Protein AF-A0A4Y2S2I4-F1 (afdb_monomer)

Radius of gyration: 26.65 Å; Cα contacts (8 Å, |Δi|>4): 38; chains: 1; bounding box: 58×38×63 Å

pLDDT: mean 84.03, std 9.4, range [56.06, 95.38]

Solvent-accessible surface area (backbone atoms only — not comparable to full-atom values): 7391 Å² total; per-residue (Å²): 134,60,72,66,60,56,51,52,51,54,52,48,53,56,60,74,42,73,73,80,65,86,87,82,90,76,74,84,92,74,76,53,68,66,60,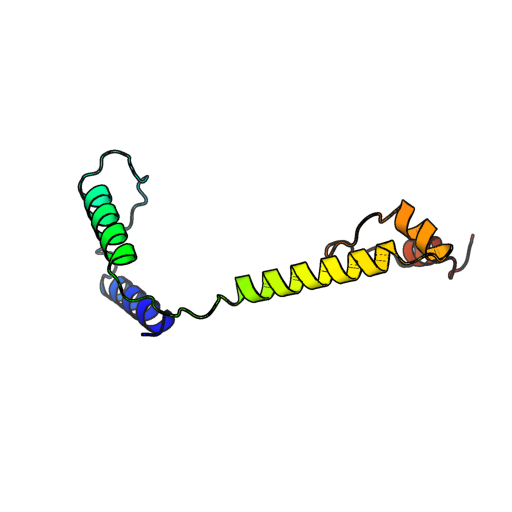52,51,50,50,52,51,52,50,51,49,65,75,75,43,82,85,76,87,69,77,81,52,66,68,58,53,48,51,52,53,56,51,50,52,50,49,58,48,34,54,52,57,72,68,43,83,46,75,38,45,50,53,37,32,78,79,48,82,64,80,55,90,85,72,76,76,70,52,75,65,54,50,22,64,39,55,69,76,50,91,72,132

Foldseek 3Di:
DAPVVVVVVVVVVVVVCVPVDDDDDDDPPPPDPVNVVVVVVVVVCVVVPDPDPHDDDPVRVVVVVVVVVQVVVQVVLVPDDDPLSVQVCVVVVGDDPVPPDDDPVNNCVSNVNDDDD

Mean predicted aligned error: 12.04 Å

Structure (mmCIF, N/CA/C/O backbone):
data_AF-A0A4Y2S2I4-F1
#
_entry.id   AF-A0A4Y2S2I4-F1
#
loop_
_atom_site.group_PDB
_atom_site.id
_atom_site.type_symbol
_atom_site.label_atom_id
_atom_site.label_alt_id
_atom_site.label_comp_id
_atom_site.label_asym_id
_atom_site.label_entity_id
_atom_site.label_seq_id
_atom_site.pdbx_PDB_ins_code
_atom_site.Cartn_x
_atom_site.Cartn_y
_atom_site.Cartn_z
_atom_site.occupancy
_atom_site.B_iso_or_equiv
_atom_site.auth_seq_id
_atom_site.auth_comp_id
_atom_site.auth_asym_id
_atom_site.auth_atom_id
_atom_site.pdbx_PDB_model_num
ATOM 1 N N . MET A 1 1 ? -1.090 9.682 24.956 1.00 56.06 1 MET A N 1
ATOM 2 C CA . MET A 1 1 ? -0.833 8.271 25.354 1.00 56.06 1 MET A CA 1
ATOM 3 C C . MET A 1 1 ? -0.355 7.475 24.142 1.00 56.06 1 MET A C 1
ATOM 5 O O . MET A 1 1 ? -0.898 7.674 23.065 1.00 56.06 1 MET A O 1
ATOM 9 N N . SER A 1 2 ? 0.637 6.588 24.286 1.00 65.75 2 SER A N 1
ATOM 10 C CA . SER A 1 2 ? 1.097 5.739 23.170 1.00 65.75 2 SER A CA 1
ATOM 11 C C . SER A 1 2 ? 0.099 4.616 22.874 1.00 65.75 2 SER A C 1
ATOM 13 O O . SER A 1 2 ? -0.384 3.949 23.790 1.00 65.75 2 SER A O 1
ATOM 15 N N . ARG A 1 3 ? -0.158 4.360 21.587 1.00 67.00 3 ARG A N 1
ATOM 16 C CA . ARG A 1 3 ? -1.072 3.320 21.085 1.00 67.00 3 ARG A CA 1
ATOM 17 C C . ARG A 1 3 ? -0.745 1.922 21.641 1.00 67.00 3 ARG A C 1
ATOM 19 O O . ARG A 1 3 ? -1.648 1.137 21.918 1.00 67.00 3 ARG A O 1
ATOM 26 N N . PHE A 1 4 ? 0.539 1.643 21.877 1.00 73.44 4 PHE A N 1
ATOM 27 C CA . PHE A 1 4 ? 1.008 0.390 22.480 1.00 73.44 4 PHE A CA 1
ATOM 28 C C . PHE A 1 4 ? 0.557 0.213 23.933 1.00 73.44 4 PHE A C 1
ATOM 30 O O . PHE A 1 4 ? 0.186 -0.890 24.326 1.00 73.44 4 PHE A O 1
ATOM 37 N N . ALA A 1 5 ? 0.541 1.289 24.723 1.00 80.19 5 ALA A N 1
ATOM 38 C CA . ALA A 1 5 ? 0.109 1.225 26.117 1.00 80.19 5 ALA A CA 1
ATOM 39 C C . ALA A 1 5 ? -1.383 0.876 26.215 1.00 80.19 5 ALA A C 1
ATOM 41 O O . ALA A 1 5 ? -1.769 0.054 27.042 1.00 80.19 5 ALA A O 1
ATOM 42 N N . THR A 1 6 ? -2.211 1.442 25.334 1.00 81.62 6 THR A N 1
ATOM 43 C CA . THR A 1 6 ? -3.645 1.132 25.265 1.00 81.62 6 THR A CA 1
ATOM 44 C C . THR A 1 6 ? -3.887 -0.321 24.864 1.00 81.62 6 THR A C 1
ATOM 46 O O . THR A 1 6 ? -4.638 -1.019 25.538 1.00 81.62 6 THR A O 1
ATOM 49 N N . VAL A 1 7 ? -3.201 -0.818 23.827 1.00 84.06 7 VAL A N 1
ATOM 50 C CA . VAL A 1 7 ? -3.336 -2.219 23.388 1.00 84.06 7 VAL A CA 1
ATOM 51 C C . VAL A 1 7 ? -2.916 -3.191 24.490 1.00 84.06 7 VAL A C 1
ATOM 53 O O . VAL A 1 7 ? -3.617 -4.168 24.740 1.00 84.06 7 VAL A O 1
ATOM 56 N N . ASN A 1 8 ? -1.806 -2.922 25.181 1.00 88.50 8 ASN A N 1
ATOM 57 C CA . ASN A 1 8 ? -1.348 -3.784 26.268 1.00 88.50 8 ASN A CA 1
ATOM 58 C C . ASN A 1 8 ? -2.313 -3.773 27.456 1.00 88.50 8 ASN A C 1
ATOM 60 O O . ASN A 1 8 ? -2.555 -4.829 28.031 1.00 88.50 8 ASN A O 1
ATOM 64 N N . LYS A 1 9 ? -2.918 -2.623 27.784 1.00 90.94 9 LYS A N 1
ATOM 65 C CA . LYS A 1 9 ? -3.976 -2.550 28.802 1.00 90.94 9 LYS A CA 1
ATOM 66 C C . LYS A 1 9 ? -5.174 -3.418 28.428 1.00 90.94 9 LYS A C 1
ATOM 68 O O . LYS A 1 9 ? -5.585 -4.243 29.232 1.00 90.94 9 LYS A O 1
ATOM 73 N N . VAL A 1 10 ? -5.687 -3.277 27.204 1.00 89.62 10 VAL A N 1
ATOM 74 C CA . VAL A 1 10 ? -6.827 -4.069 26.713 1.00 89.62 10 VAL A CA 1
ATOM 75 C C . VAL A 1 10 ? -6.510 -5.566 26.753 1.00 89.62 10 VAL A C 1
ATOM 77 O O . VAL A 1 10 ? -7.293 -6.338 27.294 1.00 89.62 10 VAL A O 1
ATOM 80 N N . LYS A 1 11 ? -5.331 -5.980 26.271 1.00 89.56 11 LYS A N 1
ATOM 81 C CA . LYS A 1 11 ? -4.881 -7.379 26.359 1.00 89.56 11 LYS A CA 1
ATOM 82 C C . LYS A 1 11 ? -4.851 -7.896 27.795 1.00 89.56 11 LYS A 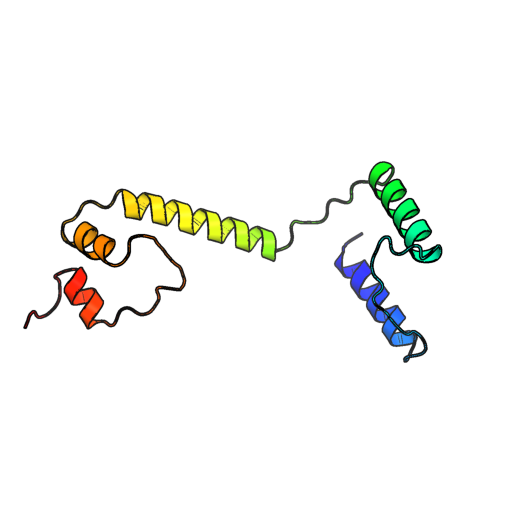C 1
ATOM 84 O O . LYS A 1 11 ? -5.265 -9.024 28.032 1.00 89.56 11 LYS A O 1
ATOM 89 N N . ASN A 1 12 ? -4.377 -7.081 28.734 1.00 92.88 12 ASN A N 1
ATOM 90 C CA . ASN A 1 12 ? -4.304 -7.464 30.139 1.00 92.88 12 ASN A CA 1
ATOM 91 C C . ASN A 1 12 ? -5.706 -7.635 30.745 1.00 92.88 12 ASN A C 1
ATOM 93 O O . ASN A 1 12 ? -5.947 -8.601 31.455 1.00 92.88 12 ASN A O 1
ATOM 97 N N . PHE A 1 13 ? -6.663 -6.770 30.390 1.00 91.75 13 PHE A N 1
ATOM 98 C CA . PHE A 1 13 ? -8.063 -6.951 30.788 1.00 91.75 13 PHE A CA 1
ATOM 99 C C . PHE A 1 13 ? -8.654 -8.265 30.271 1.00 91.75 13 PHE A C 1
ATOM 101 O O . PHE A 1 13 ? -9.277 -8.989 31.040 1.00 91.75 13 PHE A O 1
ATOM 108 N N . PHE A 1 14 ? -8.426 -8.605 28.999 1.00 89.44 14 PHE A N 1
ATOM 109 C CA . PHE A 1 14 ? -8.890 -9.883 28.448 1.00 89.44 14 PHE A CA 1
ATOM 110 C C . PHE A 1 14 ? -8.219 -11.089 29.106 1.00 89.44 14 PHE A C 1
ATOM 112 O O . PHE A 1 14 ? -8.884 -12.092 29.343 1.00 89.44 14 PHE A O 1
ATOM 119 N N . TYR A 1 15 ? -6.925 -10.988 29.422 1.00 90.94 15 TYR A N 1
ATOM 120 C CA . TYR A 1 15 ? -6.205 -12.030 30.151 1.00 90.94 15 TYR A CA 1
ATOM 121 C C . TYR A 1 15 ? -6.820 -12.267 31.537 1.00 90.94 15 TYR A C 1
ATOM 123 O O . TYR A 1 15 ? -7.128 -13.402 31.881 1.00 90.94 15 TYR A O 1
ATOM 131 N N . LEU A 1 16 ? -7.076 -11.192 32.289 1.00 94.50 16 LEU A N 1
ATOM 132 C CA . LEU A 1 16 ? -7.685 -11.255 33.623 1.00 94.50 16 LEU A CA 1
ATOM 133 C C . LEU A 1 16 ? -9.143 -11.731 33.612 1.00 94.50 16 LEU A C 1
ATOM 135 O O . LEU A 1 16 ? -9.631 -12.209 34.629 1.00 94.50 16 LEU A O 1
ATOM 139 N N . ALA A 1 17 ? -9.850 -11.589 32.491 1.00 92.38 17 ALA A N 1
ATOM 140 C CA . ALA A 1 17 ? -11.229 -12.046 32.370 1.00 92.38 17 ALA A CA 1
ATOM 141 C C . ALA A 1 17 ? -11.356 -13.579 32.278 1.00 92.38 17 ALA A C 1
ATOM 143 O O . ALA A 1 17 ? -12.468 -14.082 32.415 1.00 92.38 17 ALA A O 1
ATOM 144 N N . GLU A 1 18 ? -10.263 -14.315 32.027 1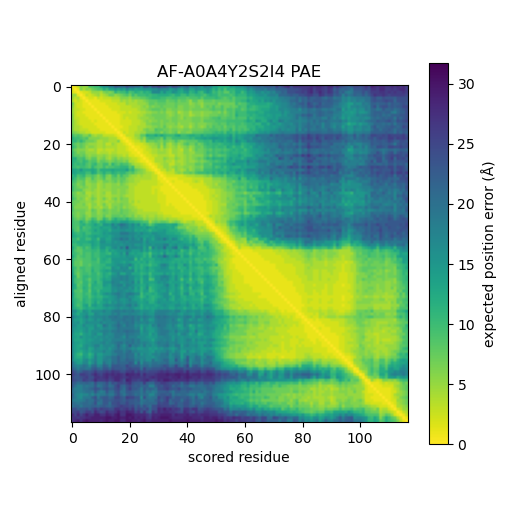.00 89.62 18 GLU A N 1
ATOM 145 C CA . GLU A 1 18 ? -10.201 -15.791 32.026 1.00 89.62 18 GLU A CA 1
ATOM 146 C C . GLU A 1 18 ? -11.368 -16.487 31.287 1.00 89.62 18 GLU A C 1
ATOM 148 O O . GLU A 1 18 ? -11.913 -17.492 31.732 1.00 89.62 18 GLU A O 1
ATOM 153 N N . GLY A 1 19 ? -11.788 -15.948 30.136 1.00 85.31 19 GLY A N 1
ATOM 154 C CA . GLY A 1 19 ? -12.882 -16.523 29.337 1.00 85.31 19 GLY A CA 1
ATOM 155 C C . GLY A 1 19 ? -14.299 -16.161 29.802 1.00 85.31 19 GLY A C 1
ATOM 156 O O . GLY A 1 19 ? -15.267 -16.574 29.172 1.00 85.31 19 GLY A O 1
ATOM 157 N N . SER A 1 20 ? -14.437 -15.320 30.830 1.00 92.62 20 SER A N 1
ATOM 158 C CA . SER A 1 20 ? -15.721 -14.756 31.286 1.00 92.62 20 SER A CA 1
ATOM 159 C C . SER A 1 20 ? -16.324 -13.742 30.305 1.00 92.62 20 SER A C 1
ATOM 161 O O . SER A 1 20 ? -17.449 -13.285 30.490 1.00 92.62 20 SER A O 1
ATOM 163 N N . VAL A 1 21 ? -15.573 -13.362 29.268 1.00 88.81 21 VAL A N 1
ATOM 164 C CA . VAL A 1 21 ? -15.991 -12.418 28.228 1.00 88.81 21 VAL A CA 1
ATOM 165 C C . VAL A 1 21 ? -15.946 -13.123 26.877 1.00 88.81 21 VAL A C 1
ATOM 167 O O . VAL A 1 21 ? -14.895 -13.604 26.455 1.00 88.81 21 VAL A O 1
ATOM 170 N N . GLY A 1 22 ? -17.086 -13.148 26.186 1.00 87.19 22 GLY A N 1
ATOM 171 C CA . GLY A 1 22 ? -17.187 -13.563 24.789 1.00 87.19 22 GLY A CA 1
ATOM 172 C C . GLY A 1 22 ? -17.096 -12.358 23.854 1.00 87.19 22 GLY A C 1
ATOM 173 O O . GLY A 1 22 ? -17.673 -11.310 24.135 1.00 87.19 22 GLY A O 1
ATOM 174 N N . LEU A 1 23 ? -16.381 -12.506 22.738 1.00 86.88 23 LEU A N 1
ATOM 175 C CA . LEU A 1 23 ? -16.354 -11.516 21.662 1.00 86.88 23 LEU A CA 1
ATOM 176 C C . LEU A 1 23 ? -17.106 -12.065 20.456 1.00 86.88 23 LEU A C 1
ATOM 178 O O . LEU A 1 23 ? -16.785 -13.144 19.957 1.00 86.88 23 LEU A O 1
ATOM 182 N N . THR A 1 24 ? -18.082 -11.306 19.977 1.00 88.00 24 THR A N 1
ATOM 183 C CA . THR A 1 24 ? -18.839 -11.616 18.766 1.00 88.00 24 THR A CA 1
ATOM 184 C C . THR A 1 24 ? -18.667 -10.485 17.763 1.00 88.00 24 THR A C 1
ATOM 186 O O . THR A 1 24 ? -18.477 -9.325 18.127 1.00 88.00 24 THR A O 1
ATOM 189 N N . TRP A 1 25 ? -18.680 -10.840 16.481 1.00 87.81 25 TRP A N 1
ATOM 190 C CA . TRP A 1 25 ? -18.690 -9.868 15.396 1.00 87.81 25 TRP A CA 1
ATOM 191 C C . TRP A 1 25 ? -20.117 -9.714 14.911 1.00 87.81 25 TRP A C 1
ATOM 193 O O . TRP A 1 25 ? -20.701 -10.681 14.423 1.00 87.81 25 TRP A O 1
ATOM 203 N N . ASP A 1 26 ? -20.642 -8.502 15.023 1.00 84.56 26 ASP A N 1
ATOM 204 C CA . ASP A 1 26 ? -21.922 -8.140 14.436 1.00 84.56 26 ASP A CA 1
ATOM 205 C C . ASP A 1 26 ? -21.726 -7.096 13.333 1.00 84.56 26 ASP A C 1
ATOM 207 O O . ASP A 1 26 ? -20.757 -6.327 13.330 1.00 84.56 26 ASP A O 1
ATOM 211 N N . LYS A 1 27 ? -22.623 -7.096 12.349 1.00 84.56 27 LYS A N 1
ATOM 212 C CA . LYS A 1 27 ? -22.591 -6.129 11.256 1.00 84.56 27 LYS A CA 1
ATOM 213 C C . LYS A 1 27 ? -23.053 -4.768 11.764 1.00 84.56 27 LYS A C 1
ATOM 215 O O . LYS A 1 27 ? -24.094 -4.642 12.408 1.00 84.56 27 LYS A O 1
ATOM 220 N N . ALA A 1 28 ? -22.304 -3.731 11.399 1.00 81.06 28 ALA A N 1
ATOM 221 C CA . ALA A 1 28 ? -22.734 -2.355 11.603 1.00 81.06 28 ALA A CA 1
ATOM 222 C C . ALA A 1 28 ? -24.070 -2.085 10.889 1.00 81.06 28 ALA A C 1
ATOM 224 O O . ALA A 1 28 ? -24.325 -2.633 9.816 1.00 81.06 28 ALA A O 1
ATOM 225 N N . HIS A 1 29 ? -24.885 -1.207 11.480 1.00 81.00 29 HIS A N 1
ATOM 226 C CA . HIS A 1 29 ? -26.143 -0.711 10.901 1.00 81.00 29 HIS A CA 1
ATOM 227 C 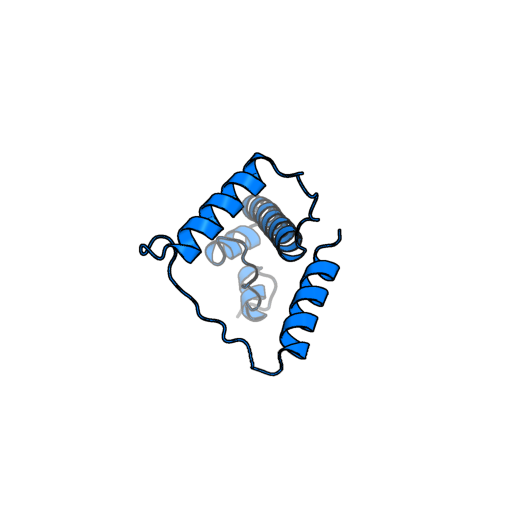C . HIS A 1 29 ? -27.211 -1.787 10.646 1.00 81.00 29 HIS A C 1
ATOM 229 O O . HIS A 1 29 ? -28.022 -1.661 9.730 1.00 81.00 29 HIS A O 1
ATOM 235 N N . THR A 1 30 ? -27.221 -2.845 11.460 1.00 84.12 30 THR A N 1
ATOM 236 C CA . THR A 1 30 ? -28.245 -3.906 11.402 1.00 84.12 30 THR A CA 1
ATOM 237 C C . THR A 1 30 ? -29.431 -3.627 12.342 1.00 84.12 30 THR A C 1
ATOM 239 O O . THR A 1 30 ? -30.328 -4.457 12.451 1.00 84.12 30 THR A O 1
ATOM 242 N N . GLY A 1 31 ? -29.472 -2.466 13.010 1.00 84.25 31 GLY A N 1
ATOM 243 C CA . GLY A 1 31 ? -30.532 -2.127 13.964 1.00 84.25 31 GLY A CA 1
ATOM 244 C C . GLY A 1 31 ? -30.256 -2.541 15.411 1.00 84.25 31 GLY A C 1
ATOM 245 O O . GLY A 1 31 ? -31.182 -2.491 16.216 1.00 84.25 31 GLY A O 1
ATOM 246 N N . ASP A 1 32 ? -29.037 -2.985 15.757 1.00 89.25 32 ASP A N 1
ATOM 247 C CA . ASP A 1 32 ? -28.681 -3.278 17.153 1.00 89.25 32 ASP A CA 1
ATOM 248 C C . ASP A 1 32 ? -28.520 -1.962 17.941 1.00 89.25 32 ASP A C 1
ATOM 250 O O . ASP A 1 32 ? -27.590 -1.196 17.654 1.00 89.25 32 ASP A O 1
ATOM 254 N N . PRO A 1 33 ? -29.379 -1.682 18.943 1.00 89.44 33 PRO A N 1
ATOM 255 C CA . PRO A 1 33 ? -29.371 -0.389 19.623 1.00 89.44 33 PRO A CA 1
ATOM 256 C C . PRO A 1 33 ? -28.063 -0.101 20.367 1.00 89.44 33 PRO A C 1
ATOM 258 O O . PRO A 1 33 ? -27.669 1.056 20.498 1.00 89.44 33 PRO A O 1
ATOM 261 N N . GLY A 1 34 ? -27.385 -1.140 20.866 1.00 89.62 34 GLY A N 1
ATOM 262 C CA . GLY A 1 34 ? -26.124 -0.996 21.590 1.00 89.62 34 GLY A CA 1
ATOM 263 C C . GLY A 1 34 ? -24.981 -0.602 20.659 1.00 89.62 34 GLY A C 1
ATOM 264 O O . GLY A 1 34 ? -24.224 0.322 20.962 1.00 89.62 34 GLY A O 1
ATOM 265 N N . ASN A 1 35 ? -24.883 -1.262 19.505 1.00 89.25 35 ASN A N 1
ATOM 266 C CA . ASN A 1 35 ? -23.884 -0.966 18.484 1.00 89.25 35 ASN A CA 1
ATOM 267 C C . ASN A 1 35 ? -24.110 0.417 17.852 1.00 89.25 35 ASN A C 1
ATOM 269 O O . ASN A 1 35 ? -23.161 1.173 17.657 1.00 89.25 35 ASN A O 1
ATOM 273 N N . GLU A 1 36 ? -25.365 0.782 17.582 1.00 91.00 36 GLU A N 1
ATOM 274 C CA . GLU A 1 36 ? -25.715 2.102 17.044 1.00 91.00 36 GLU A CA 1
ATOM 275 C C . GLU A 1 36 ? -25.397 3.232 18.026 1.00 91.00 36 GLU A C 1
ATOM 277 O O . GLU A 1 36 ? -24.839 4.257 17.630 1.00 91.00 36 GLU A O 1
ATOM 282 N N . LEU A 1 37 ? -25.684 3.034 19.317 1.00 92.38 37 LEU A N 1
ATOM 283 C CA . LEU A 1 37 ? -25.337 4.000 20.355 1.00 92.38 37 LEU A CA 1
ATOM 284 C C . LEU A 1 37 ? -23.814 4.150 20.500 1.00 92.38 37 LEU A C 1
ATOM 286 O O . LEU A 1 37 ? -23.310 5.270 20.618 1.00 92.38 37 LEU A O 1
ATOM 290 N N . ALA A 1 38 ? -23.070 3.041 20.454 1.00 91.00 38 ALA A N 1
ATOM 291 C CA . ALA A 1 38 ? -21.611 3.065 20.486 1.00 91.00 38 ALA A CA 1
ATOM 292 C C . ALA A 1 38 ? -21.019 3.807 19.272 1.00 91.00 38 ALA A C 1
ATOM 294 O O . ALA A 1 38 ? -20.119 4.630 19.445 1.00 91.00 38 ALA A O 1
ATOM 295 N N . ASP A 1 39 ? -21.546 3.573 18.065 1.00 90.94 39 ASP A N 1
ATOM 296 C CA . ASP A 1 39 ? -21.132 4.265 16.837 1.00 90.94 39 ASP A CA 1
ATOM 297 C C . ASP A 1 39 ? -21.441 5.769 16.892 1.00 90.94 39 ASP A C 1
ATOM 299 O O . ASP A 1 39 ? -20.588 6.594 16.560 1.00 90.94 39 ASP A O 1
ATOM 303 N N . HIS A 1 40 ? -22.624 6.146 17.389 1.00 92.38 40 HIS A N 1
ATOM 304 C CA . HIS A 1 40 ? -22.995 7.546 17.602 1.00 92.38 40 HIS A CA 1
ATOM 305 C C . HIS A 1 40 ? -22.005 8.261 18.534 1.00 92.38 40 HIS A C 1
ATOM 307 O O . HIS A 1 40 ? -21.500 9.334 18.201 1.00 92.38 40 HIS A O 1
ATOM 313 N N . HIS A 1 41 ? -21.660 7.651 19.672 1.00 92.00 41 HIS A N 1
ATOM 314 C CA . HIS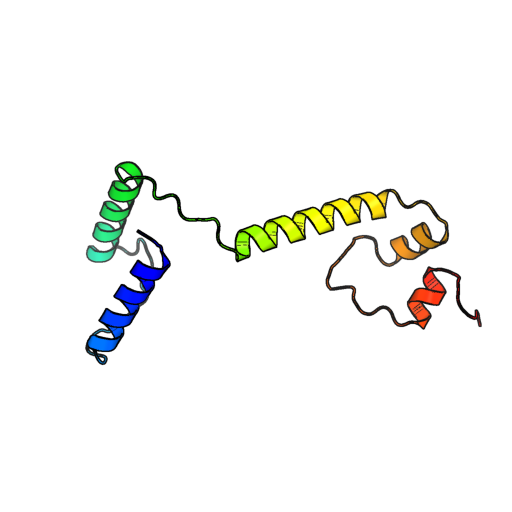 A 1 41 ? -20.670 8.226 20.583 1.00 92.00 41 HIS A CA 1
ATOM 315 C C . HIS A 1 41 ? -19.258 8.257 19.990 1.00 92.00 41 HIS A C 1
ATOM 317 O O . HIS A 1 41 ? -18.534 9.226 20.209 1.00 92.00 41 HIS A O 1
ATOM 323 N N . ALA A 1 42 ? -18.860 7.241 19.220 1.00 90.00 42 ALA A N 1
ATOM 324 C CA . ALA A 1 42 ? -17.563 7.226 18.547 1.00 90.00 42 ALA A CA 1
ATOM 325 C C . ALA A 1 42 ? -17.438 8.350 17.504 1.00 90.00 42 ALA A C 1
ATOM 327 O O . ALA A 1 42 ? -16.374 8.963 17.390 1.00 90.00 42 ALA A O 1
ATOM 328 N N . LYS A 1 43 ? -18.522 8.660 16.781 1.00 91.19 43 LYS A N 1
ATOM 329 C CA . LYS A 1 43 ? -18.594 9.798 15.852 1.00 91.19 43 LYS A CA 1
ATOM 330 C C . LYS A 1 43 ? -18.446 11.127 16.582 1.00 91.19 43 LYS A C 1
ATOM 332 O O . LYS A 1 43 ? -17.538 11.880 16.250 1.00 91.19 43 LYS A O 1
ATOM 337 N N . LEU A 1 44 ? -19.231 11.351 17.638 1.00 92.25 44 LEU A N 1
ATOM 338 C CA . LEU A 1 44 ? -19.109 12.556 18.468 1.00 92.25 44 LEU A CA 1
ATOM 339 C C . LEU A 1 44 ? -17.691 12.724 19.024 1.00 92.25 44 LEU A C 1
ATOM 341 O O . LEU A 1 44 ? -17.114 13.799 18.937 1.00 92.25 44 LEU A O 1
ATOM 345 N N . ALA A 1 45 ? -17.082 11.646 19.520 1.00 88.56 45 ALA A N 1
ATOM 346 C CA . ALA A 1 45 ? -15.708 11.681 20.012 1.00 88.56 45 ALA A CA 1
ATOM 347 C C . ALA A 1 45 ? -14.669 11.930 18.904 1.00 88.56 45 ALA A C 1
ATOM 349 O O . ALA A 1 45 ? -13.574 12.396 19.200 1.00 88.56 45 ALA A O 1
ATOM 350 N N . THR A 1 46 ? -14.973 11.612 17.644 1.00 86.75 46 THR A N 1
ATOM 351 C CA . THR A 1 46 ? -14.094 11.925 16.507 1.00 86.75 46 THR A CA 1
ATOM 352 C C . THR A 1 46 ? -14.219 13.393 16.099 1.00 86.75 46 THR A C 1
ATOM 354 O O . THR A 1 46 ? -13.213 13.998 15.732 1.00 86.75 46 THR A O 1
ATOM 357 N N . ASP A 1 47 ? -15.422 13.961 16.202 1.00 88.06 47 ASP A N 1
ATOM 358 C CA . ASP A 1 47 ? -15.705 15.357 15.855 1.00 88.06 47 ASP A CA 1
ATOM 359 C C . ASP A 1 47 ? -15.245 16.337 16.949 1.00 88.06 47 ASP A C 1
ATOM 361 O O . ASP A 1 47 ? -14.670 17.383 16.650 1.00 88.06 47 ASP A O 1
ATOM 365 N N . GLU A 1 48 ? -15.464 15.993 18.221 1.00 87.94 48 GLU A N 1
ATOM 366 C CA . GLU A 1 48 ? -15.173 16.847 19.384 1.00 87.94 48 GLU A CA 1
ATOM 367 C C . GLU A 1 48 ? -13.842 16.504 20.074 1.00 87.94 48 GLU A C 1
ATOM 369 O O . GLU A 1 48 ? -13.356 17.255 20.922 1.00 87.94 48 GLU A O 1
ATOM 374 N N . GLY A 1 49 ? -13.257 15.347 19.756 1.00 77.12 49 GLY A N 1
ATOM 375 C CA . GLY A 1 49 ? -12.084 14.830 20.450 1.00 77.12 49 GLY A CA 1
ATOM 376 C C . GLY A 1 49 ? -10.769 15.494 20.055 1.00 77.12 49 GLY A C 1
ATOM 377 O O . GLY A 1 49 ? -10.588 16.047 18.971 1.00 77.12 49 GLY A O 1
ATOM 378 N N . GLU A 1 50 ? -9.785 15.374 20.946 1.00 79.31 50 GLU A N 1
ATOM 379 C CA . GLU A 1 50 ? -8.420 15.804 20.666 1.00 79.31 50 GLU A CA 1
ATOM 380 C C . GLU A 1 50 ? -7.788 14.902 19.596 1.00 79.31 50 GLU A C 1
ATOM 382 O O . GLU A 1 50 ? -7.746 13.671 19.722 1.00 79.31 50 GLU A O 1
ATOM 387 N N . LYS A 1 51 ? -7.237 15.515 18.543 1.00 74.62 51 LYS A N 1
ATOM 388 C CA . LYS A 1 51 ? -6.483 14.793 17.519 1.00 74.62 51 LYS A CA 1
ATOM 389 C C . LYS A 1 51 ? -5.201 14.233 18.129 1.00 74.62 51 LYS A C 1
ATOM 391 O O . LYS A 1 51 ? -4.181 14.910 18.217 1.00 74.62 51 LYS A O 1
ATOM 396 N N . LEU A 1 52 ? -5.234 12.957 18.491 1.00 72.25 52 LEU A N 1
ATOM 397 C CA . LEU A 1 52 ? -4.033 12.242 18.893 1.00 72.25 52 LEU A CA 1
ATOM 398 C C . LEU A 1 52 ? -3.127 12.063 17.671 1.00 72.25 52 LEU A C 1
ATOM 400 O O . LEU A 1 52 ? -3.484 11.368 16.716 1.00 72.25 52 LEU A O 1
ATOM 404 N N . GLU A 1 53 ? -1.935 12.658 17.707 1.00 70.38 53 GLU A N 1
ATOM 405 C CA . GLU A 1 53 ? -0.890 12.377 16.724 1.00 70.38 53 GLU A CA 1
ATOM 406 C C . GLU A 1 53 ? -0.384 10.948 16.914 1.00 70.38 53 GLU A C 1
ATOM 408 O O . GLU A 1 53 ? 0.544 10.652 17.668 1.00 70.38 53 GLU A O 1
ATOM 413 N N . ILE A 1 54 ? -1.053 10.018 16.242 1.00 68.81 54 ILE A N 1
ATOM 414 C CA . ILE A 1 54 ? -0.605 8.641 16.153 1.00 68.81 54 ILE A CA 1
ATOM 415 C C . ILE A 1 54 ? 0.474 8.592 15.068 1.00 68.81 54 ILE A C 1
ATOM 417 O O . ILE A 1 54 ? 0.180 8.917 13.914 1.00 68.81 54 ILE A O 1
ATOM 421 N N . PRO A 1 55 ? 1.702 8.143 15.393 1.00 75.00 55 PRO A N 1
ATOM 422 C CA . PRO A 1 55 ? 2.743 7.967 14.395 1.00 75.00 55 PRO A CA 1
ATOM 423 C C . PRO A 1 55 ? 2.245 7.084 13.254 1.00 75.00 55 PRO A C 1
ATOM 425 O O . PRO A 1 55 ? 1.563 6.076 13.478 1.00 75.00 55 PRO A O 1
ATOM 428 N N . THR A 1 56 ? 2.595 7.461 12.024 1.00 78.06 56 THR A N 1
ATOM 429 C CA . THR A 1 56 ? 2.239 6.678 10.838 1.00 78.06 56 THR A CA 1
ATOM 430 C C . THR A 1 56 ? 2.711 5.241 11.034 1.00 78.06 56 THR A C 1
ATOM 432 O O . THR A 1 56 ? 3.860 4.994 11.402 1.00 78.06 56 THR A O 1
ATOM 435 N N . GLN A 1 57 ? 1.816 4.280 10.806 1.00 82.06 57 GLN A N 1
ATOM 436 C CA . GLN A 1 57 ? 2.151 2.867 10.946 1.00 82.06 57 GLN A CA 1
ATOM 437 C C . GLN A 1 57 ? 3.327 2.508 10.032 1.00 82.06 57 GLN A C 1
ATOM 439 O O . GLN A 1 57 ? 3.368 2.927 8.874 1.00 82.06 57 GLN A O 1
ATOM 444 N N . TYR A 1 58 ? 4.245 1.677 10.528 1.00 85.44 58 TYR A N 1
ATOM 445 C CA . TYR A 1 58 ? 5.401 1.208 9.759 1.00 85.44 58 TYR A CA 1
ATOM 446 C C . TYR A 1 58 ? 4.997 0.604 8.406 1.00 85.44 58 TYR A C 1
ATOM 448 O O . TYR A 1 58 ? 5.633 0.877 7.395 1.00 85.44 58 TYR A O 1
ATOM 456 N N . SER A 1 59 ? 3.898 -0.155 8.364 1.00 86.69 59 SER A N 1
ATOM 457 C CA . SER A 1 59 ? 3.340 -0.720 7.130 1.00 86.69 59 SER A CA 1
ATOM 458 C C . SER A 1 59 ? 2.988 0.348 6.092 1.00 86.69 59 SER A C 1
ATOM 460 O O . SER A 1 59 ? 3.269 0.163 4.914 1.00 86.69 59 SER A O 1
ATOM 462 N N . CYS A 1 60 ? 2.421 1.478 6.520 1.00 89.12 60 CYS A N 1
ATOM 463 C CA . CYS A 1 60 ? 2.072 2.593 5.643 1.00 89.12 60 CYS A CA 1
ATOM 464 C C . CYS A 1 60 ? 3.327 3.303 5.117 1.00 89.12 60 CYS A C 1
ATOM 466 O O . CYS A 1 60 ? 3.418 3.589 3.924 1.00 89.12 60 CYS A O 1
ATOM 468 N N . VAL A 1 61 ? 4.324 3.529 5.978 1.00 90.19 61 VAL A N 1
ATOM 469 C CA . VAL A 1 61 ? 5.617 4.098 5.560 1.00 90.19 61 VAL A CA 1
ATOM 470 C C . VAL A 1 61 ? 6.309 3.177 4.557 1.00 90.19 61 VAL A C 1
ATOM 472 O O . VAL A 1 61 ? 6.691 3.624 3.479 1.00 90.19 61 VAL A O 1
ATOM 475 N N . LYS A 1 62 ? 6.403 1.881 4.876 1.00 91.06 62 LYS A N 1
ATOM 476 C CA . LYS A 1 62 ? 6.965 0.860 3.992 1.00 91.06 62 LYS A CA 1
ATOM 477 C C . LYS A 1 62 ? 6.246 0.861 2.646 1.00 91.06 62 LYS A C 1
ATOM 479 O O . LYS A 1 62 ? 6.896 1.035 1.627 1.00 91.06 62 LYS A O 1
ATOM 484 N N . PHE A 1 63 ? 4.917 0.777 2.636 1.00 92.19 63 PHE A N 1
ATOM 485 C CA . PHE A 1 63 ? 4.128 0.800 1.404 1.00 92.19 63 PHE A CA 1
ATOM 486 C C . PHE A 1 63 ? 4.420 2.031 0.533 1.00 92.19 63 PHE A C 1
ATOM 488 O O . PHE A 1 63 ? 4.613 1.895 -0.673 1.00 92.19 63 PHE A O 1
ATOM 495 N N . LYS A 1 64 ? 4.497 3.229 1.132 1.00 94.19 64 LYS A N 1
ATOM 496 C CA . LYS A 1 64 ? 4.818 4.463 0.398 1.00 94.19 64 LYS A CA 1
ATOM 497 C C . LYS A 1 64 ? 6.215 4.423 -0.218 1.00 94.19 64 LYS A C 1
ATOM 499 O O . LYS A 1 64 ? 6.357 4.748 -1.391 1.00 94.19 64 LYS A O 1
ATOM 504 N N . ILE A 1 65 ? 7.221 3.997 0.546 1.00 94.25 65 ILE A N 1
ATOM 505 C CA . ILE A 1 65 ? 8.601 3.876 0.053 1.00 94.25 65 ILE A CA 1
ATOM 506 C C . ILE A 1 65 ? 8.664 2.886 -1.110 1.00 94.25 65 ILE A C 1
ATOM 508 O O . ILE A 1 65 ? 9.243 3.186 -2.147 1.00 94.25 65 ILE A O 1
ATOM 512 N N . GLU A 1 66 ? 8.045 1.717 -0.959 1.00 92.81 66 GLU A N 1
ATOM 513 C CA . GLU A 1 66 ? 8.060 0.673 -1.985 1.00 92.81 66 GLU A CA 1
ATOM 514 C C . GLU A 1 66 ? 7.347 1.113 -3.263 1.00 92.81 66 GLU A C 1
ATOM 516 O O . GLU A 1 66 ? 7.823 0.828 -4.360 1.00 92.81 66 GLU A O 1
ATOM 521 N N . LYS A 1 67 ? 6.233 1.836 -3.123 1.00 93.56 67 LYS A N 1
ATOM 522 C CA . LYS A 1 67 ? 5.501 2.401 -4.254 1.00 93.56 67 LYS A CA 1
ATOM 523 C C . LYS A 1 67 ? 6.326 3.452 -4.995 1.00 93.56 67 LYS A C 1
ATOM 525 O O . LYS A 1 67 ? 6.400 3.387 -6.216 1.00 93.56 67 LYS A O 1
ATOM 530 N N . ASN A 1 68 ? 6.948 4.381 -4.269 1.00 95.38 68 ASN A N 1
ATOM 531 C CA . ASN A 1 68 ? 7.788 5.412 -4.877 1.00 95.38 68 ASN A CA 1
ATOM 532 C C . ASN A 1 68 ? 8.982 4.784 -5.601 1.00 95.38 68 ASN A C 1
ATOM 534 O O . ASN A 1 68 ? 9.192 5.065 -6.770 1.00 95.38 68 ASN A O 1
ATOM 538 N N . LEU A 1 69 ? 9.671 3.837 -4.957 1.00 94.81 69 LEU A N 1
ATOM 539 C CA . LEU A 1 69 ? 10.789 3.123 -5.568 1.00 94.81 69 LEU A CA 1
ATOM 540 C C . LEU A 1 69 ? 10.392 2.453 -6.891 1.00 94.81 69 LEU A C 1
ATOM 542 O O . LEU A 1 69 ? 11.131 2.533 -7.862 1.00 94.81 69 LEU A O 1
ATOM 546 N N . ILE A 1 70 ? 9.235 1.787 -6.948 1.00 93.62 70 ILE A N 1
ATOM 547 C CA . ILE A 1 70 ? 8.790 1.132 -8.186 1.00 93.62 70 ILE A CA 1
ATOM 548 C C . ILE A 1 70 ? 8.457 2.143 -9.280 1.00 93.62 70 ILE A C 1
ATOM 550 O O . ILE A 1 70 ? 8.753 1.873 -10.440 1.00 93.62 70 ILE A O 1
ATOM 554 N N . ASN A 1 71 ? 7.892 3.296 -8.926 1.00 94.38 71 ASN A N 1
ATOM 555 C CA . ASN A 1 71 ? 7.637 4.360 -9.891 1.00 94.38 71 ASN A CA 1
ATOM 556 C C . ASN A 1 71 ? 8.947 4.925 -10.455 1.00 94.38 71 ASN A C 1
ATOM 558 O O . ASN A 1 71 ? 9.099 4.956 -11.671 1.00 94.38 71 ASN A O 1
ATOM 562 N N . ASP A 1 72 ? 9.913 5.267 -9.601 1.00 95.00 72 ASP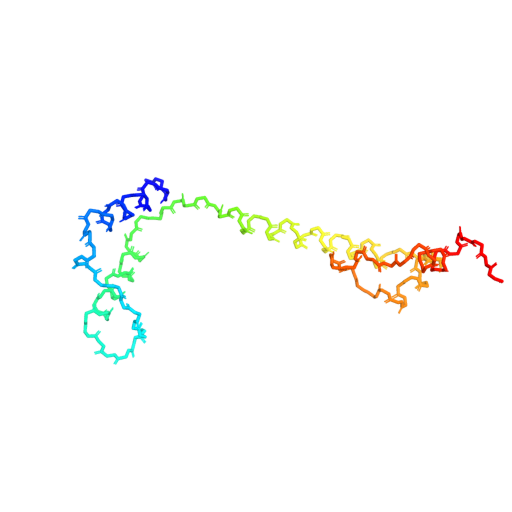 A N 1
ATOM 563 C CA . ASP A 1 72 ? 11.214 5.805 -10.028 1.00 95.00 72 ASP A CA 1
ATOM 564 C C . ASP A 1 72 ? 11.952 4.814 -10.952 1.00 95.00 72 ASP A C 1
ATOM 566 O O . ASP A 1 72 ? 12.553 5.174 -11.970 1.00 95.00 72 ASP A O 1
ATOM 570 N N . TRP A 1 73 ? 11.871 3.521 -10.622 1.00 93.25 73 TRP A N 1
ATOM 571 C CA . TRP A 1 73 ? 12.417 2.456 -11.459 1.00 93.25 73 TRP A CA 1
ATOM 572 C C . TRP A 1 73 ? 11.666 2.307 -12.775 1.00 93.25 73 TRP A C 1
ATOM 574 O O . TRP A 1 73 ? 12.303 2.057 -13.792 1.00 93.25 73 TRP A O 1
ATOM 584 N N . GLN A 1 74 ? 10.341 2.444 -12.775 1.00 94.38 74 GLN A N 1
ATOM 585 C CA . GLN A 1 74 ? 9.541 2.396 -13.993 1.00 94.38 74 GLN A CA 1
ATOM 586 C C . GLN A 1 74 ? 9.876 3.570 -14.918 1.00 94.38 74 GLN A C 1
ATOM 588 O O . GLN A 1 74 ? 10.043 3.350 -16.107 1.00 94.38 74 GLN A O 1
ATOM 593 N N . GLU A 1 75 ? 10.064 4.781 -14.392 1.00 95.00 75 GLU A N 1
ATOM 594 C CA . GLU A 1 75 ? 10.491 5.941 -15.188 1.00 95.00 75 GLU A CA 1
ATOM 595 C C . GLU A 1 75 ? 11.871 5.716 -15.818 1.00 95.00 75 GLU A C 1
ATOM 597 O O . GLU A 1 75 ? 12.070 5.944 -17.013 1.00 95.00 75 GLU A O 1
ATOM 602 N N . THR A 1 76 ? 12.815 5.191 -15.032 1.00 91.62 76 THR A N 1
ATOM 603 C CA . THR A 1 76 ? 14.148 4.823 -15.532 1.00 91.62 76 THR A CA 1
ATOM 604 C C . THR A 1 76 ? 14.055 3.725 -16.590 1.00 91.62 76 THR A C 1
ATOM 606 O O . THR A 1 76 ? 14.714 3.798 -17.627 1.00 91.62 76 THR A O 1
ATOM 609 N N . TRP A 1 77 ? 13.222 2.712 -16.339 1.00 91.88 77 TRP A N 1
ATOM 610 C CA . TRP A 1 77 ? 12.967 1.619 -17.266 1.00 91.88 77 TRP A CA 1
ATOM 611 C C . TRP A 1 77 ? 12.388 2.135 -18.571 1.00 91.88 77 TRP A C 1
ATOM 613 O O . TRP A 1 77 ? 12.857 1.734 -19.630 1.00 91.88 77 TRP A O 1
ATOM 623 N N . ASP A 1 78 ? 11.446 3.073 -18.497 1.00 91.81 78 ASP A N 1
ATOM 624 C CA . ASP A 1 78 ? 10.785 3.646 -19.655 1.00 91.81 78 ASP A CA 1
ATOM 625 C C . ASP A 1 78 ? 11.742 4.500 -20.504 1.00 91.81 78 ASP A C 1
ATOM 627 O O . ASP A 1 78 ? 11.697 4.452 -21.737 1.00 91.81 78 ASP A O 1
ATOM 631 N N . GLY A 1 79 ? 12.683 5.197 -19.867 1.00 90.56 79 GLY A N 1
ATOM 632 C CA . GLY A 1 79 ? 13.722 5.981 -20.541 1.00 90.56 79 GLY A CA 1
ATOM 633 C C . GLY A 1 79 ? 14.924 5.184 -21.071 1.00 90.56 79 GLY A C 1
ATOM 634 O O . GLY A 1 79 ? 15.765 5.754 -21.765 1.00 90.56 79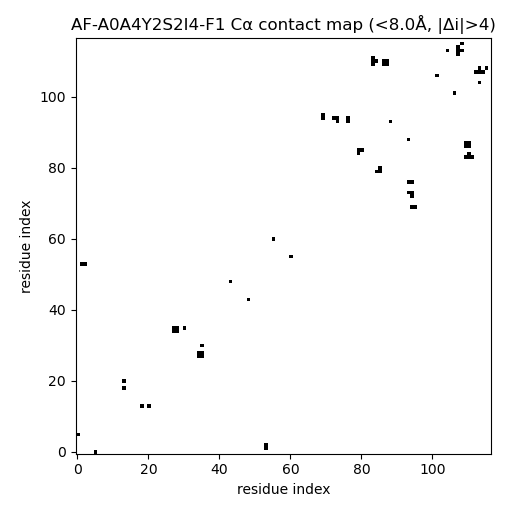 GLY A O 1
ATOM 635 N N . TYR A 1 80 ? 15.050 3.889 -20.761 1.00 89.06 80 TYR A N 1
ATOM 636 C CA . TYR A 1 80 ? 16.251 3.112 -21.093 1.00 89.06 80 TYR A CA 1
ATOM 637 C C . TYR A 1 80 ? 16.256 2.601 -22.546 1.00 89.06 80 TYR A C 1
ATOM 639 O O . TYR A 1 80 ? 15.638 1.581 -22.860 1.00 89.06 80 TYR A O 1
ATOM 647 N N . ASP A 1 81 ? 16.970 3.304 -23.431 1.00 89.56 81 ASP A N 1
ATOM 648 C CA . ASP A 1 81 ? 16.840 3.167 -24.893 1.00 89.56 81 ASP A CA 1
ATOM 649 C C . ASP A 1 81 ? 17.940 2.340 -25.600 1.00 89.56 81 ASP A C 1
ATOM 651 O O . ASP A 1 81 ? 18.184 2.481 -26.798 1.00 89.56 81 ASP A O 1
ATOM 655 N N . SER A 1 82 ? 18.636 1.459 -24.879 1.00 89.12 82 SER A N 1
ATOM 656 C CA . SER A 1 82 ? 19.611 0.554 -25.506 1.00 89.12 82 SER A CA 1
ATOM 657 C C . SER A 1 82 ? 18.918 -0.572 -26.285 1.00 89.12 82 SER A C 1
ATOM 659 O O . SER A 1 82 ? 17.790 -0.954 -25.982 1.00 89.12 82 SER A O 1
ATOM 661 N N . GLU A 1 83 ? 19.598 -1.173 -27.265 1.00 85.88 83 GLU A N 1
ATOM 662 C CA . GLU A 1 83 ? 19.045 -2.304 -28.030 1.00 85.88 83 GLU A CA 1
ATOM 663 C C . GLU A 1 83 ? 18.722 -3.522 -27.141 1.00 85.88 83 GLU A C 1
ATOM 665 O O . GLU A 1 83 ? 17.717 -4.205 -27.340 1.00 85.88 83 GLU A O 1
ATOM 670 N N . SER A 1 84 ? 19.541 -3.791 -26.120 1.00 83.75 84 SER A N 1
ATOM 671 C CA . SER A 1 84 ? 19.252 -4.802 -25.094 1.00 83.75 84 SER A CA 1
ATOM 672 C C . SER A 1 84 ? 18.107 -4.381 -24.167 1.00 83.75 84 SER A C 1
ATOM 674 O O . SER A 1 84 ? 17.286 -5.217 -23.787 1.00 83.75 84 SER A O 1
ATOM 676 N N . GLY A 1 85 ? 18.003 -3.090 -23.843 1.00 87.00 85 GLY A N 1
ATOM 677 C CA . GLY A 1 85 ? 16.914 -2.508 -23.061 1.00 87.00 85 GLY A CA 1
ATOM 678 C C . GLY A 1 85 ? 15.557 -2.635 -23.750 1.00 87.00 85 GLY A C 1
ATOM 679 O O . GLY A 1 85 ? 14.617 -3.153 -23.149 1.00 87.00 85 GLY A O 1
ATOM 680 N N . ARG A 1 86 ? 15.471 -2.250 -25.030 1.00 88.69 86 ARG A N 1
ATOM 681 C CA . ARG A 1 86 ? 14.266 -2.389 -25.865 1.00 88.69 86 ARG A CA 1
ATOM 682 C C . ARG A 1 86 ? 13.819 -3.846 -25.957 1.00 88.69 86 ARG A C 1
ATOM 684 O O . ARG A 1 86 ? 12.691 -4.149 -25.582 1.00 88.69 86 ARG A O 1
ATOM 691 N N . ARG A 1 87 ? 14.733 -4.758 -26.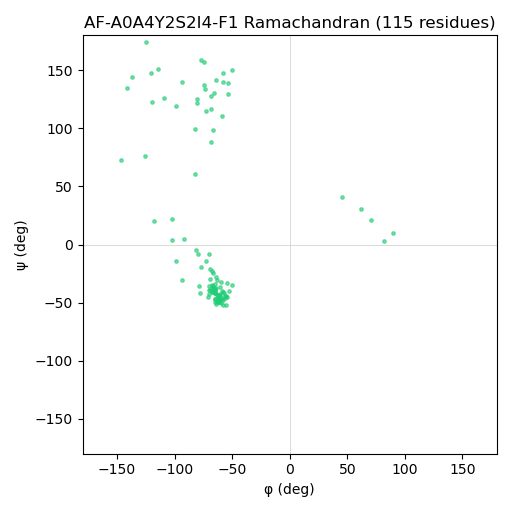322 1.00 86.31 87 ARG A N 1
ATOM 692 C CA . ARG A 1 87 ? 14.444 -6.203 -26.367 1.00 86.31 87 ARG A CA 1
ATOM 693 C C . ARG A 1 87 ? 13.938 -6.722 -25.032 1.00 86.31 87 ARG A C 1
ATOM 695 O O . ARG A 1 87 ? 12.960 -7.448 -24.994 1.00 86.31 87 ARG A O 1
ATOM 702 N N . THR A 1 88 ? 14.577 -6.353 -23.925 1.00 84.38 88 THR A N 1
ATOM 703 C CA . THR A 1 88 ? 14.147 -6.804 -22.594 1.00 84.38 88 THR A CA 1
ATOM 704 C C . THR A 1 88 ? 12.755 -6.261 -22.241 1.00 84.38 88 THR A C 1
ATOM 706 O O . THR A 1 88 ? 11.967 -6.972 -21.618 1.00 84.38 88 THR A O 1
ATOM 709 N N . ARG A 1 89 ? 12.409 -5.046 -22.680 1.00 88.38 89 ARG A N 1
ATOM 710 C CA . ARG A 1 89 ? 11.093 -4.429 -22.462 1.00 88.38 89 ARG A CA 1
ATOM 711 C C . ARG A 1 89 ? 9.960 -5.083 -23.236 1.00 88.38 89 ARG A C 1
ATOM 713 O O . ARG A 1 89 ? 8.851 -5.134 -22.711 1.00 88.38 89 ARG A O 1
ATOM 720 N N . ASP A 1 90 ? 10.242 -5.661 -24.399 1.00 86.44 90 ASP A N 1
ATOM 721 C CA . ASP A 1 90 ? 9.252 -6.451 -25.141 1.00 86.44 90 ASP A CA 1
ATOM 722 C C . ASP A 1 90 ? 8.747 -7.653 -24.318 1.00 86.44 90 ASP A C 1
ATOM 724 O O . ASP A 1 90 ? 7.577 -8.025 -24.406 1.00 86.44 90 ASP A O 1
ATOM 728 N N . PHE A 1 91 ? 9.600 -8.230 -23.461 1.00 83.06 91 PHE A N 1
ATOM 729 C CA . PHE A 1 91 ? 9.225 -9.320 -22.548 1.00 83.06 91 PHE A CA 1
ATOM 730 C C . PHE A 1 91 ? 8.796 -8.821 -21.163 1.00 83.06 91 PHE A C 1
ATOM 732 O O . PHE A 1 91 ? 7.981 -9.462 -20.497 1.00 83.06 91 PHE A O 1
ATOM 739 N N . VAL A 1 92 ? 9.354 -7.695 -20.711 1.00 86.25 92 VAL A N 1
ATOM 740 C CA . VAL A 1 92 ? 9.136 -7.115 -19.379 1.00 86.25 92 VAL A CA 1
ATOM 741 C C . VAL A 1 92 ? 8.683 -5.664 -19.529 1.00 86.25 92 VAL A C 1
ATOM 743 O O . VAL A 1 92 ? 9.456 -4.732 -19.301 1.00 86.25 92 VAL A O 1
ATOM 746 N N . PRO A 1 93 ? 7.417 -5.430 -19.909 1.00 87.12 93 PRO A N 1
ATOM 747 C CA . PRO A 1 93 ? 6.944 -4.082 -20.212 1.00 87.12 93 PRO A CA 1
ATOM 748 C C . PRO A 1 93 ? 6.857 -3.185 -18.971 1.00 87.12 93 PRO A C 1
ATOM 750 O O . PRO A 1 93 ? 6.852 -1.965 -19.094 1.00 87.12 93 PRO A O 1
ATOM 753 N N . LYS A 1 94 ? 6.786 -3.770 -17.767 1.00 89.94 94 LYS A N 1
ATOM 754 C CA . LYS A 1 94 ? 6.720 -3.034 -16.501 1.00 89.94 94 LYS A CA 1
ATOM 755 C C . LYS A 1 94 ? 7.621 -3.644 -15.443 1.00 89.94 94 LYS A C 1
ATOM 757 O O . LYS A 1 94 ? 7.714 -4.867 -15.326 1.00 89.94 94 LYS A O 1
ATOM 762 N N . VAL A 1 95 ? 8.208 -2.782 -14.624 1.00 87.94 95 VAL A N 1
ATOM 763 C CA . VAL A 1 95 ? 8.987 -3.170 -13.453 1.00 87.94 95 VAL A CA 1
ATOM 764 C C . VAL A 1 95 ? 8.061 -3.828 -12.432 1.00 87.94 95 VAL A C 1
ATOM 766 O O . VAL A 1 95 ? 7.003 -3.304 -12.082 1.00 87.94 95 VAL A O 1
ATOM 769 N N . ASN A 1 96 ? 8.457 -4.999 -11.938 1.00 83.94 96 ASN A N 1
ATOM 770 C CA . ASN A 1 96 ? 7.705 -5.736 -10.931 1.00 83.94 96 ASN A CA 1
ATOM 771 C C . ASN A 1 96 ? 8.661 -6.395 -9.930 1.00 8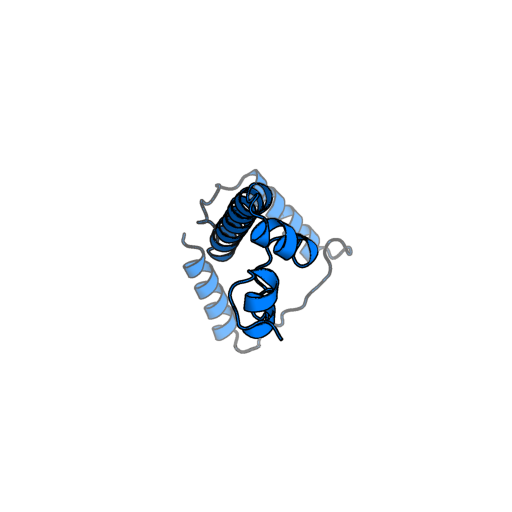3.94 96 ASN A C 1
ATOM 773 O O . ASN A 1 96 ? 9.627 -7.048 -10.312 1.00 83.94 96 ASN A O 1
ATOM 777 N N . ARG A 1 97 ? 8.353 -6.274 -8.636 1.00 75.62 97 ARG A N 1
ATOM 778 C CA . ARG A 1 97 ? 9.108 -6.901 -7.538 1.00 75.62 97 ARG A CA 1
ATOM 779 C C . ARG A 1 97 ? 9.095 -8.422 -7.554 1.00 75.62 97 ARG A C 1
ATOM 781 O O . ARG A 1 97 ? 10.035 -9.034 -7.067 1.00 75.62 97 ARG A O 1
ATOM 788 N N . ASN A 1 98 ? 8.046 -9.026 -8.097 1.00 72.50 98 ASN A N 1
ATOM 789 C CA . ASN A 1 98 ? 7.916 -10.480 -8.177 1.00 72.50 98 ASN A CA 1
ATOM 790 C C . ASN A 1 98 ? 8.699 -11.064 -9.357 1.00 72.50 98 ASN A C 1
ATOM 792 O O . ASN A 1 98 ? 8.775 -12.281 -9.513 1.00 72.50 98 ASN A O 1
ATOM 796 N N . PHE A 1 99 ? 9.287 -10.206 -10.189 1.00 66.12 99 PHE A N 1
ATOM 797 C CA . PHE A 1 99 ? 10.074 -10.601 -11.341 1.00 66.12 99 PHE A CA 1
ATOM 798 C C . PHE A 1 99 ? 11.508 -10.941 -10.912 1.00 66.12 99 PHE A C 1
ATOM 800 O O . PHE A 1 99 ? 12.470 -10.279 -11.284 1.00 66.12 99 PHE A O 1
ATOM 807 N N . LEU A 1 100 ? 11.646 -11.946 -10.043 1.00 59.00 100 LEU A N 1
ATOM 808 C CA . LEU A 1 100 ? 12.928 -12.302 -9.424 1.00 59.00 100 LEU A CA 1
ATOM 809 C C . LEU A 1 100 ? 13.609 -13.531 -10.024 1.00 59.00 100 LEU A C 1
ATOM 811 O O . LEU A 1 100 ? 14.666 -13.922 -9.539 1.00 59.00 100 LEU A O 1
ATOM 815 N N . VAL A 1 101 ? 13.074 -14.143 -11.082 1.00 58.28 101 VAL A N 1
ATOM 816 C CA . VAL A 1 101 ? 13.706 -15.339 -11.657 1.00 58.28 101 VAL A CA 1
ATOM 817 C C . VAL A 1 101 ? 13.508 -15.405 -13.170 1.00 58.28 101 VAL A C 1
ATOM 819 O O . VAL A 1 101 ? 12.766 -16.238 -13.683 1.00 58.28 101 VAL A O 1
ATOM 822 N N . LEU A 1 102 ? 14.210 -14.552 -13.916 1.00 64.62 102 LEU A N 1
ATOM 823 C CA . LEU A 1 102 ? 14.604 -14.947 -15.268 1.00 64.62 102 LEU A CA 1
ATOM 824 C C . LEU A 1 102 ? 15.839 -15.828 -15.117 1.00 64.62 102 LEU A C 1
ATOM 826 O O . LEU A 1 102 ? 16.806 -15.440 -14.462 1.00 64.62 102 LEU A O 1
ATOM 830 N N . SER A 1 103 ? 15.801 -17.039 -15.674 1.00 72.00 103 SER A N 1
ATOM 831 C CA . SER A 1 103 ? 16.968 -17.923 -15.677 1.00 72.00 103 SER A CA 1
ATOM 832 C C . SER A 1 103 ? 18.199 -17.168 -16.199 1.00 72.00 103 SER A C 1
ATOM 834 O O . SER A 1 103 ? 18.074 -16.280 -17.045 1.00 72.00 103 SER A O 1
ATOM 836 N N . LYS A 1 104 ? 19.405 -17.534 -15.745 1.00 75.12 104 LYS A N 1
ATOM 837 C CA . LYS A 1 104 ? 20.653 -16.914 -16.237 1.00 75.12 104 LYS A CA 1
ATOM 838 C C . LYS A 1 104 ? 20.733 -16.889 -17.772 1.00 75.12 104 LYS A C 1
ATOM 840 O O . LYS A 1 104 ? 21.223 -15.929 -18.350 1.00 75.12 104 LYS A O 1
ATOM 845 N N . TYR A 1 105 ? 20.192 -17.921 -18.424 1.00 77.00 105 TYR A N 1
ATOM 846 C CA . TYR A 1 105 ? 20.137 -18.040 -19.880 1.00 77.00 105 TYR A CA 1
ATOM 847 C C . TYR A 1 105 ? 19.207 -17.007 -20.507 1.00 77.00 105 TYR A C 1
ATOM 849 O O . TYR A 1 105 ? 19.547 -16.410 -21.520 1.00 77.00 105 TYR A O 1
ATOM 857 N N . LEU A 1 106 ? 18.059 -16.758 -19.881 1.00 76.44 106 LEU A N 1
ATOM 858 C CA . LEU A 1 106 ? 17.103 -15.765 -20.343 1.00 76.44 106 LEU A CA 1
ATOM 859 C C . LEU A 1 106 ? 17.645 -14.344 -20.152 1.00 76.44 106 LEU A C 1
ATOM 861 O O . LEU A 1 106 ? 17.530 -13.526 -21.054 1.00 76.44 106 LEU A O 1
ATOM 865 N N . VAL A 1 107 ? 18.338 -14.069 -19.043 1.00 78.38 107 VAL A N 1
ATOM 866 C CA . VAL A 1 107 ? 19.042 -12.789 -18.852 1.00 78.38 107 VAL A CA 1
ATOM 867 C C . VAL A 1 107 ? 20.124 -12.591 -19.916 1.00 78.38 107 VAL A C 1
ATOM 869 O O . VAL A 1 107 ? 20.218 -11.514 -20.501 1.00 78.38 107 VAL A O 1
ATOM 872 N N . PHE A 1 108 ? 20.915 -13.621 -20.221 1.00 79.12 108 PHE A N 1
ATOM 873 C CA . PHE A 1 108 ? 21.933 -13.555 -21.272 1.00 79.12 108 PHE A CA 1
ATOM 874 C C . PHE A 1 108 ? 21.353 -13.369 -22.672 1.00 79.12 108 PHE A C 1
ATOM 876 O O . PHE A 1 108 ? 21.882 -12.571 -23.444 1.00 79.12 108 PHE A O 1
ATOM 883 N N . PHE A 1 109 ? 20.255 -14.055 -22.980 1.00 79.12 109 PHE A N 1
ATOM 884 C CA . PHE A 1 109 ? 19.540 -13.909 -24.243 1.00 79.12 109 PHE A CA 1
ATOM 885 C C . PHE A 1 109 ? 19.003 -12.481 -24.423 1.00 79.12 109 PHE A C 1
ATOM 887 O O . PHE A 1 109 ? 19.259 -11.845 -25.445 1.00 79.12 109 PHE A O 1
ATOM 894 N N . LEU A 1 110 ? 18.326 -11.946 -23.402 1.00 77.75 110 LEU A N 1
ATOM 895 C CA . LEU A 1 110 ? 17.725 -10.609 -23.444 1.00 77.75 110 LEU A CA 1
ATOM 896 C C . LEU A 1 110 ? 18.774 -9.487 -23.454 1.00 77.75 110 LEU A C 1
ATOM 898 O O . LEU A 1 110 ? 18.636 -8.512 -24.190 1.00 77.75 110 LEU A O 1
ATOM 902 N N . SER A 1 111 ? 19.859 -9.646 -22.691 1.00 76.88 111 SER A N 1
ATOM 903 C CA . SER A 1 111 ? 20.964 -8.676 -22.660 1.00 76.88 111 SER A CA 1
ATOM 904 C C . SER A 1 111 ? 21.895 -8.763 -23.873 1.00 76.88 111 SER A C 1
ATOM 906 O O . SER A 1 111 ? 22.608 -7.805 -24.151 1.00 76.88 111 SER A O 1
ATOM 908 N N . GLY A 1 112 ? 21.892 -9.880 -24.611 1.00 75.94 112 GLY A N 1
ATOM 909 C CA . GLY A 1 112 ? 22.831 -10.131 -25.709 1.00 75.94 112 GLY A CA 1
ATOM 910 C C . GLY A 1 112 ? 24.275 -10.379 -25.254 1.00 75.94 112 GLY A C 1
ATOM 911 O O . GLY A 1 112 ? 25.193 -10.197 -26.047 1.00 75.94 112 GLY A O 1
ATOM 912 N N . HIS A 1 113 ? 24.486 -10.767 -23.992 1.00 74.94 113 HIS A N 1
ATOM 913 C CA . HIS A 1 113 ? 25.812 -10.871 -23.364 1.00 74.94 113 HIS A CA 1
ATOM 914 C C . HIS A 1 113 ? 26.201 -12.287 -22.896 1.00 74.94 113 HIS A C 1
ATOM 916 O O . HIS A 1 113 ? 27.102 -12.433 -22.072 1.00 74.94 113 HIS A O 1
ATOM 922 N N . GLY A 1 114 ? 25.570 -13.347 -23.410 1.00 68.31 114 GLY A N 1
ATOM 923 C CA . GLY A 1 114 ? 26.002 -14.727 -23.144 1.00 68.31 114 GLY A CA 1
ATOM 924 C C . GLY A 1 114 ? 26.272 -15.539 -24.407 1.00 68.31 114 GLY A C 1
ATOM 925 O O . GLY A 1 114 ? 26.034 -15.046 -25.509 1.00 68.31 114 GLY A O 1
ATOM 926 N N . PRO A 1 115 ? 26.782 -16.775 -24.256 1.00 63.84 115 PRO A N 1
ATOM 927 C CA . PRO A 1 115 ? 27.049 -17.656 -25.384 1.00 63.84 115 PRO A CA 1
ATOM 928 C C . PRO A 1 115 ? 25.742 -17.899 -26.143 1.00 63.84 115 PRO A C 1
ATOM 930 O O . PRO A 1 115 ? 24.811 -18.513 -25.619 1.00 63.84 115 PRO A O 1
ATOM 933 N N . LEU A 1 116 ? 25.671 -17.346 -27.352 1.00 58.31 116 LEU A N 1
ATOM 934 C CA . LEU A 1 116 ? 24.635 -17.662 -28.325 1.00 58.31 116 LEU A CA 1
ATOM 935 C C . LEU A 1 116 ? 24.789 -19.144 -28.724 1.00 58.31 116 LEU A C 1
ATOM 937 O O . LEU A 1 116 ? 25.930 -19.606 -28.826 1.00 58.31 116 LEU A O 1
ATOM 941 N N . PRO A 1 117 ? 23.692 -19.898 -28.916 1.00 60.75 117 PRO A N 1
ATOM 942 C CA . PRO A 1 117 ? 23.748 -21.103 -29.732 1.00 60.75 117 PRO A CA 1
ATOM 943 C C . PRO A 1 117 ? 24.073 -20.767 -31.193 1.00 60.75 117 PRO A C 1
ATOM 945 O O . PRO A 1 117 ? 23.722 -19.648 -31.640 1.00 60.75 117 PRO A O 1
#

Secondary structure (DSSP, 8-state):
--HHHHHHHHHHHHHHTTT--------TTSS-HHHHHHHHHHHHHHHHS----PPPPHHHHHHHHHHHHHHHHHHHHHH--SHHHHHHHHH--S--TT-----HHHHHHHHT-S---

Organism: Araneus ventricosus (NCBI:txid182803)

Sequence (117 aa):
MSRFATVNKVKNFFYLAEGSVGLTWDKAHTGDPGNELADHHAKLATDEGEKLEIPTQYSCVKFKIEKNLINDWQETWDGYDSESGRRTRDFVPKVNRNFLVLSKYLVFFLSGHGPLP

InterPro domains:
  IPR002156 Ribonuclease H domain [PS50879] (1-47)
  IPR012337 Ribonuclease H-like superfamily [SSF53098] (18-48)
  IPR036397 Ribonuclease H superfamily [G3DSA:3.30.420.10] (3-55)